Protein AF-A0A961A8C1-F1 (afdb_monomer)

Radius of gyration: 10.9 Å; Cα contacts (8 Å, |Δi|>4): 63; chains: 1; bounding box: 34×21×26 Å

Nearest PDB structures (foldseek):
  1brw-assembly1_B  TM=1.004E+00  e=3.172E-06  Geobacillus stearothermophilus
  7m7k-assembly1_B-2  TM=9.941E-01  e=8.090E-06  Parageobacillus thermoglucosidasius
  1azy-assembly1_A  TM=9.959E-01  e=6.649E-05  Escherichia coli K-12
  5ep8-assembly1_B  TM=9.865E-01  e=7.050E-05  Bacillus subtilis subsp. subtilis str. 168
  5ey3-assembly1_B  TM=9.978E-01  e=1.001E-04  Salmonella enterica subsp. enterica serovar Typhimurium str. LT2

Foldseek 3Di:
DDLVVVLVCLLVQHADALVRLLCQLLCVLVVNQDPVSVVSSVVSCVVRPHDPNSVVSNVVSVVPSDD

Secondary structure (DSSP, 8-state):
--HHHHHHHHHTTPPPPHHHHHHHHHHHHTT-S-HHHHHHHHHHHHHH---HHHHHHHHHHHHTT--

Solvent-accessible surface area (backbone atoms only — not comparable to full-atom values): 3863 Å² total; per-residue (Å²): 141,56,73,69,59,54,37,49,42,31,57,75,62,46,85,67,51,57,68,58,45,34,51,52,51,55,26,39,77,65,69,72,42,54,70,70,58,54,51,51,33,52,52,23,38,72,77,56,54,74,55,71,67,45,50,50,33,46,52,51,37,59,65,65,70,61,132

pLDDT: mean 93.94, std 6.17, range [58.31, 97.75]

Structure (mmCIF, N/CA/C/O backbone):
data_AF-A0A961A8C1-F1
#
_entry.id   AF-A0A961A8C1-F1
#
loop_
_atom_site.group_PDB
_atom_site.id
_atom_site.type_symbol
_atom_site.label_atom_id
_atom_site.label_alt_id
_atom_site.label_comp_id
_atom_site.label_asym_id
_atom_site.label_entity_id
_atom_site.label_seq_id
_atom_site.pdbx_PDB_ins_code
_atom_site.Cartn_x
_atom_site.Cartn_y
_atom_site.Cartn_z
_atom_site.occupancy
_atom_site.B_iso_or_equiv
_atom_site.auth_seq_id
_atom_site.auth_comp_id
_atom_site.auth_asym_id
_atom_site.auth_atom_id
_atom_site.pdbx_PDB_model_num
ATOM 1 N N . MET A 1 1 ? -2.372 -14.476 -5.634 1.00 69.81 1 MET A N 1
ATOM 2 C CA . MET A 1 1 ? -3.086 -13.224 -5.304 1.00 69.81 1 MET A CA 1
ATOM 3 C C . MET A 1 1 ? -3.359 -12.425 -6.573 1.00 69.81 1 MET A C 1
ATOM 5 O O . MET A 1 1 ? -2.663 -12.631 -7.559 1.00 69.81 1 MET A O 1
ATOM 9 N N . ASN A 1 2 ? -4.356 -11.536 -6.557 1.00 88.00 2 ASN A N 1
ATOM 10 C CA . ASN A 1 2 ? -4.615 -10.547 -7.611 1.00 88.00 2 ASN A CA 1
ATOM 11 C C . ASN A 1 2 ? -4.628 -9.151 -6.968 1.00 88.00 2 ASN A C 1
ATOM 13 O O . ASN A 1 2 ? -5.378 -8.931 -6.017 1.00 88.00 2 ASN A O 1
ATOM 17 N N . ALA A 1 3 ? -3.840 -8.209 -7.496 1.00 91.25 3 ALA A N 1
ATOM 18 C CA . ALA A 1 3 ? -3.742 -6.845 -6.970 1.00 91.25 3 ALA A CA 1
ATOM 19 C C . ALA A 1 3 ? -5.108 -6.141 -6.892 1.00 91.25 3 ALA A C 1
ATOM 21 O O . ALA A 1 3 ? -5.399 -5.460 -5.915 1.00 91.25 3 ALA A O 1
ATOM 22 N N . THR A 1 4 ? -6.001 -6.389 -7.855 1.00 93.75 4 THR A N 1
ATOM 23 C CA . THR A 1 4 ? -7.355 -5.807 -7.871 1.00 93.75 4 THR A CA 1
ATOM 24 C C . THR A 1 4 ? -8.176 -6.230 -6.650 1.00 93.75 4 THR A C 1
ATOM 26 O O . THR A 1 4 ? -8.919 -5.423 -6.096 1.00 93.75 4 THR A O 1
ATOM 29 N N . GLN A 1 5 ? -8.028 -7.481 -6.200 1.00 95.56 5 GLN A N 1
ATOM 30 C CA . GLN A 1 5 ? -8.730 -7.983 -5.016 1.00 95.56 5 GLN A CA 1
ATOM 31 C C . GLN A 1 5 ? -8.183 -7.351 -3.734 1.00 95.56 5 GLN A C 1
ATOM 33 O O . GLN A 1 5 ? -8.967 -6.995 -2.859 1.00 95.56 5 GLN A O 1
ATOM 38 N N . LEU A 1 6 ? -6.864 -7.151 -3.643 1.00 95.56 6 LEU A N 1
ATOM 39 C CA . LEU A 1 6 ? -6.235 -6.479 -2.501 1.00 95.56 6 LEU A CA 1
ATOM 40 C C . LEU A 1 6 ? -6.644 -5.003 -2.421 1.00 95.56 6 LEU A C 1
ATOM 42 O O . LEU A 1 6 ? -6.993 -4.509 -1.351 1.00 95.56 6 LEU A O 1
ATOM 46 N N . ILE A 1 7 ? -6.689 -4.316 -3.565 1.00 95.88 7 ILE A N 1
ATOM 47 C CA . ILE A 1 7 ? -7.161 -2.929 -3.652 1.00 95.88 7 ILE A CA 1
ATOM 48 C C . ILE A 1 7 ? -8.634 -2.837 -3.249 1.00 95.88 7 ILE A C 1
ATOM 50 O O . ILE A 1 7 ? -8.991 -1.960 -2.467 1.00 95.88 7 ILE A O 1
ATOM 54 N N . ALA A 1 8 ? -9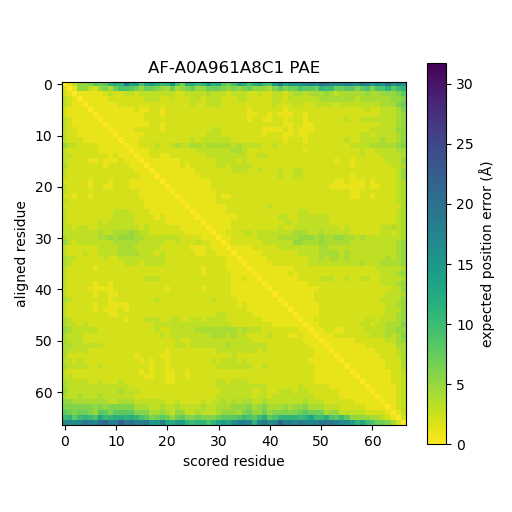.489 -3.744 -3.737 1.00 96.69 8 ALA A N 1
ATOM 55 C CA . ALA A 1 8 ? -10.899 -3.786 -3.352 1.00 96.69 8 ALA A CA 1
ATOM 56 C C . ALA A 1 8 ? -11.061 -4.018 -1.843 1.00 96.69 8 ALA A C 1
ATOM 58 O O . ALA A 1 8 ? -11.757 -3.253 -1.183 1.00 96.69 8 ALA A O 1
ATOM 59 N N . LYS A 1 9 ? -10.336 -4.993 -1.284 1.00 96.69 9 LYS A N 1
ATOM 60 C CA . LYS A 1 9 ? -10.319 -5.282 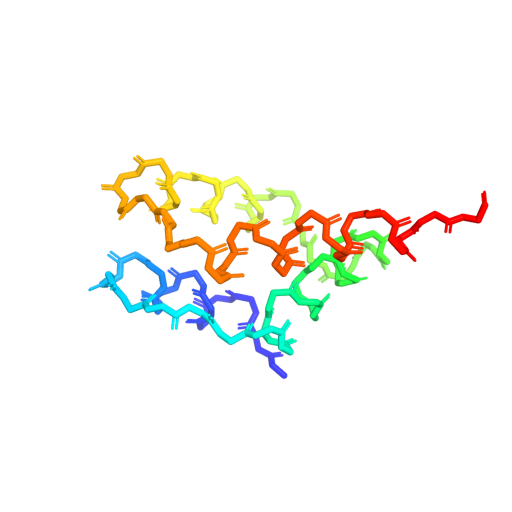0.155 1.00 96.69 9 LYS A CA 1
ATOM 61 C C . LYS A 1 9 ? -9.950 -4.041 0.969 1.00 96.69 9 LYS A C 1
ATOM 63 O O . LYS A 1 9 ? -10.667 -3.689 1.906 1.00 96.69 9 LYS A O 1
ATOM 68 N N . LYS A 1 10 ? -8.892 -3.326 0.567 1.00 96.06 10 LYS A N 1
ATOM 69 C CA . LYS A 1 10 ? -8.466 -2.111 1.265 1.00 96.06 10 LYS A CA 1
ATOM 70 C C . LYS A 1 10 ? -9.455 -0.959 1.102 1.00 96.06 10 LYS A C 1
ATOM 72 O O . LYS A 1 10 ? -9.769 -0.290 2.081 1.00 96.06 10 LYS A O 1
ATOM 77 N N . ARG A 1 11 ? -9.993 -0.752 -0.103 1.00 96.50 11 ARG A N 1
ATOM 78 C CA . ARG A 1 11 ? -11.029 0.253 -0.409 1.00 96.50 11 ARG A CA 1
ATOM 79 C C . ARG A 1 11 ? -12.283 0.054 0.443 1.00 96.50 11 ARG A C 1
ATOM 81 O O . ARG A 1 11 ? -12.875 1.034 0.908 1.00 96.50 11 ARG A O 1
ATOM 88 N N . ASP A 1 12 ? -12.660 -1.197 0.669 1.00 96.69 12 ASP A N 1
ATOM 89 C CA . ASP A 1 12 ? -13.830 -1.573 1.461 1.00 96.69 12 ASP A CA 1
ATOM 90 C C . ASP A 1 12 ? -13.557 -1.463 2.981 1.00 96.69 12 ASP A C 1
ATOM 92 O O . ASP A 1 12 ? -14.471 -1.596 3.790 1.00 96.69 12 ASP A O 1
ATOM 96 N N . GLY A 1 13 ? -12.326 -1.106 3.376 1.00 94.69 13 GLY A N 1
ATOM 97 C CA . GLY A 1 13 ? -11.939 -0.811 4.758 1.00 94.69 13 GLY A CA 1
ATOM 98 C C . GLY A 1 13 ? -11.419 -2.018 5.537 1.00 94.69 13 GLY A C 1
ATOM 99 O O . GLY A 1 13 ? -11.254 -1.932 6.751 1.00 94.69 13 GLY A O 1
ATOM 100 N N . HIS A 1 14 ? -11.154 -3.138 4.865 1.00 97.06 14 HIS A N 1
ATOM 101 C CA . HIS A 1 14 ? -10.581 -4.316 5.503 1.00 97.06 14 HIS A CA 1
ATOM 102 C C . HIS A 1 14 ? -9.056 -4.217 5.582 1.00 97.06 14 HIS A C 1
ATOM 104 O O . HIS A 1 14 ? -8.401 -3.733 4.655 1.00 97.06 14 HIS A O 1
ATOM 110 N N . ALA A 1 15 ? -8.498 -4.711 6.688 1.00 96.06 15 ALA A N 1
ATOM 111 C CA . ALA A 1 15 ? -7.057 -4.805 6.869 1.00 96.06 15 ALA A CA 1
ATOM 112 C C . ALA A 1 15 ? -6.459 -5.867 5.936 1.00 96.06 15 ALA A C 1
ATOM 114 O O . ALA A 1 15 ? -7.03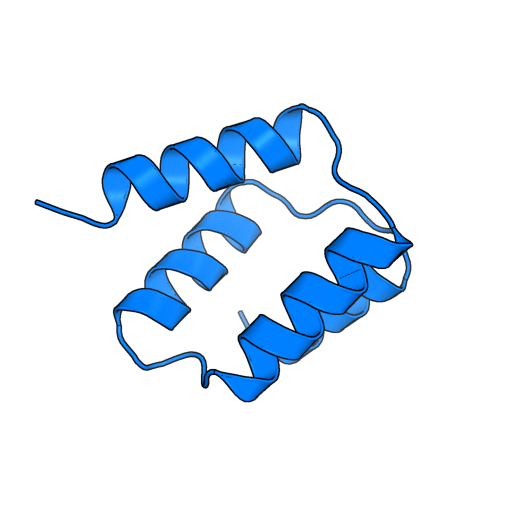4 -6.949 5.750 1.00 96.06 15 ALA A O 1
ATOM 115 N N . LEU A 1 16 ? -5.308 -5.549 5.353 1.00 96.56 16 LEU A N 1
ATOM 116 C CA . LEU A 1 16 ? -4.485 -6.504 4.624 1.00 96.56 16 LEU A CA 1
ATOM 117 C C . LEU A 1 16 ? -3.602 -7.297 5.590 1.00 96.56 16 LEU A C 1
ATOM 119 O O . LEU A 1 16 ? -3.215 -6.797 6.644 1.00 96.56 16 LEU A O 1
ATOM 123 N N . THR A 1 17 ? -3.295 -8.540 5.236 1.00 96.69 17 THR A N 1
ATOM 124 C CA . THR A 1 17 ? -2.329 -9.354 5.981 1.00 96.69 17 THR A CA 1
ATOM 125 C C . THR A 1 17 ? -0.897 -9.031 5.558 1.00 96.69 17 THR A C 1
ATOM 127 O O . THR A 1 17 ? -0.665 -8.497 4.470 1.00 96.69 17 THR A O 1
ATOM 130 N N . ASP A 1 18 ? 0.075 -9.408 6.388 1.00 95.50 18 ASP A N 1
ATOM 131 C CA . ASP A 1 18 ? 1.502 -9.251 6.087 1.00 95.50 18 ASP A CA 1
ATOM 132 C C . ASP A 1 18 ? 1.874 -9.874 4.730 1.00 95.50 18 ASP A C 1
ATOM 134 O O . ASP A 1 18 ? 2.518 -9.219 3.911 1.00 95.50 18 ASP A O 1
ATOM 138 N N . ASP A 1 19 ? 1.391 -11.089 4.447 1.00 95.81 19 ASP A N 1
ATOM 139 C CA . ASP A 1 19 ? 1.629 -11.792 3.177 1.00 95.81 19 ASP A CA 1
ATOM 140 C C . ASP A 1 19 ? 0.994 -11.074 1.974 1.00 95.81 19 ASP A C 1
ATOM 142 O O . ASP A 1 19 ? 1.553 -11.059 0.875 1.00 95.81 19 ASP A O 1
ATOM 146 N N . GLU A 1 20 ? -0.186 -10.472 2.159 1.00 96.44 20 GLU A N 1
ATOM 147 C CA . GLU A 1 20 ? -0.867 -9.709 1.110 1.00 96.44 20 GLU A CA 1
ATOM 148 C C . GLU A 1 20 ? -0.097 -8.433 0.760 1.00 96.44 20 GLU A C 1
ATOM 150 O O . GLU A 1 20 ? 0.044 -8.103 -0.420 1.00 96.44 20 GLU A O 1
ATOM 155 N N . ILE A 1 21 ? 0.422 -7.738 1.775 1.00 96.00 21 ILE A N 1
ATOM 156 C CA . ILE A 1 21 ? 1.239 -6.535 1.602 1.00 96.00 21 ILE A CA 1
ATOM 157 C C . ILE A 1 21 ? 2.580 -6.894 0.958 1.00 96.00 21 ILE A C 1
ATOM 159 O O . ILE A 1 21 ? 2.964 -6.254 -0.021 1.00 96.00 21 ILE A O 1
ATOM 163 N N . ALA A 1 22 ? 3.256 -7.936 1.446 1.00 95.12 22 ALA A N 1
ATOM 164 C CA . ALA A 1 22 ? 4.525 -8.399 0.889 1.00 95.12 22 ALA A CA 1
ATOM 165 C C . ALA A 1 22 ? 4.384 -8.752 -0.595 1.00 95.12 22 ALA A C 1
ATOM 167 O O . ALA A 1 22 ? 5.122 -8.234 -1.431 1.00 95.12 22 ALA A O 1
ATOM 168 N N . TRP A 1 23 ? 3.359 -9.531 -0.949 1.00 95.75 23 TRP A N 1
ATOM 169 C CA . TRP A 1 23 ? 3.095 -9.891 -2.340 1.00 95.75 23 TRP A CA 1
ATOM 170 C C . TRP A 1 23 ? 2.814 -8.678 -3.231 1.00 95.75 23 TRP A C 1
ATOM 172 O O . TRP A 1 23 ? 3.221 -8.670 -4.393 1.00 95.75 23 TRP A O 1
ATOM 182 N N . LEU A 1 24 ? 2.116 -7.658 -2.717 1.00 95.06 24 LEU A N 1
ATOM 183 C CA . LEU A 1 24 ? 1.829 -6.438 -3.473 1.00 95.06 24 LEU A CA 1
ATOM 184 C C . LEU A 1 24 ? 3.118 -5.658 -3.769 1.00 95.06 24 LEU A C 1
ATOM 186 O O . LEU A 1 24 ? 3.329 -5.243 -4.907 1.00 95.06 24 LEU A O 1
ATOM 190 N N . ILE A 1 25 ? 3.991 -5.502 -2.769 1.00 94.69 25 ILE A N 1
ATOM 191 C CA . ILE A 1 25 ? 5.261 -4.778 -2.904 1.00 94.69 25 ILE A CA 1
ATOM 192 C C . ILE A 1 25 ? 6.251 -5.544 -3.783 1.00 94.69 25 ILE A C 1
ATOM 194 O O . ILE A 1 25 ? 6.793 -4.971 -4.723 1.00 94.69 25 ILE A O 1
ATOM 198 N N . GLU A 1 26 ? 6.430 -6.846 -3.561 1.00 93.94 26 GLU A N 1
ATOM 199 C CA . GLU A 1 26 ? 7.244 -7.704 -4.434 1.00 93.94 26 GLU A CA 1
ATOM 200 C C . GLU A 1 26 ? 6.695 -7.757 -5.864 1.00 93.94 26 GLU A C 1
ATOM 202 O O . GLU A 1 26 ? 7.440 -7.881 -6.835 1.00 93.94 26 GLU A O 1
ATOM 207 N N . GLY A 1 27 ? 5.372 -7.709 -6.012 1.00 93.81 27 GLY A N 1
ATOM 208 C CA . GLY A 1 27 ? 4.708 -7.634 -7.304 1.00 93.81 27 GLY A CA 1
ATOM 209 C C . GLY A 1 27 ? 5.021 -6.331 -8.031 1.00 93.81 27 GLY A C 1
ATOM 210 O O . GLY A 1 27 ? 5.286 -6.365 -9.230 1.00 93.81 27 GLY A O 1
ATOM 211 N N . TYR A 1 28 ? 5.024 -5.209 -7.314 1.00 93.94 28 TYR A N 1
ATOM 212 C CA . TYR A 1 28 ? 5.348 -3.898 -7.869 1.00 93.94 28 TYR A CA 1
ATOM 213 C C . TYR A 1 28 ? 6.825 -3.782 -8.257 1.00 93.94 28 TYR A C 1
ATOM 215 O O . TYR A 1 28 ? 7.129 -3.397 -9.377 1.00 93.94 28 TYR A O 1
ATOM 223 N N . VAL A 1 29 ? 7.740 -4.202 -7.380 1.00 93.25 29 VAL A N 1
ATOM 224 C CA . VAL A 1 29 ? 9.190 -4.149 -7.646 1.00 93.25 29 VAL A CA 1
ATOM 225 C C . VAL A 1 29 ? 9.607 -5.082 -8.787 1.00 93.25 29 VAL A C 1
ATOM 227 O O . VAL A 1 29 ? 10.556 -4.790 -9.505 1.00 93.25 29 VAL A O 1
ATOM 230 N N . ALA A 1 30 ? 8.889 -6.188 -8.988 1.00 93.50 30 ALA A N 1
ATOM 231 C CA . ALA A 1 30 ? 9.127 -7.115 -10.093 1.00 93.50 30 ALA A CA 1
ATOM 232 C C . ALA A 1 30 ? 8.370 -6.755 -11.391 1.00 93.50 30 ALA A C 1
ATOM 234 O O . ALA A 1 30 ? 8.1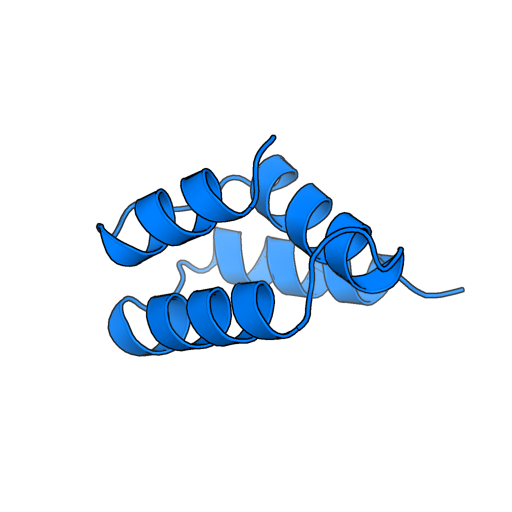90 -7.639 -12.231 1.00 93.50 30 ALA A O 1
ATOM 235 N N . ASP A 1 31 ? 7.849 -5.528 -11.528 1.00 92.56 31 ASP A N 1
ATOM 236 C CA . ASP A 1 31 ? 7.060 -5.048 -12.680 1.00 92.56 31 ASP A CA 1
ATOM 237 C C . ASP A 1 31 ? 5.814 -5.905 -13.016 1.00 92.56 31 ASP A C 1
ATOM 239 O O . ASP A 1 31 ? 5.252 -5.843 -14.112 1.00 92.56 31 ASP A O 1
ATOM 243 N N . ARG A 1 32 ? 5.336 -6.727 -12.070 1.00 93.69 32 ARG A N 1
ATOM 244 C CA . ARG A 1 32 ? 4.131 -7.568 -12.232 1.00 93.69 32 ARG A CA 1
ATOM 245 C C . ARG A 1 32 ? 2.850 -6.823 -11.879 1.00 93.69 32 ARG A C 1
ATOM 247 O O . ARG A 1 32 ? 1.782 -7.187 -12.372 1.00 93.69 32 ARG A O 1
ATOM 254 N N . VAL A 1 33 ? 2.941 -5.828 -11.000 1.00 93.25 33 VAL A N 1
ATOM 255 C CA . VAL A 1 33 ? 1.832 -4.945 -10.624 1.00 93.25 33 VAL A CA 1
ATOM 256 C C . VAL A 1 33 ? 2.055 -3.601 -11.313 1.00 93.25 33 VAL A C 1
ATOM 258 O O . VAL A 1 33 ? 3.000 -2.906 -10.960 1.00 93.25 33 VAL A O 1
ATOM 261 N N . PRO A 1 34 ? 1.206 -3.210 -12.274 1.00 94.69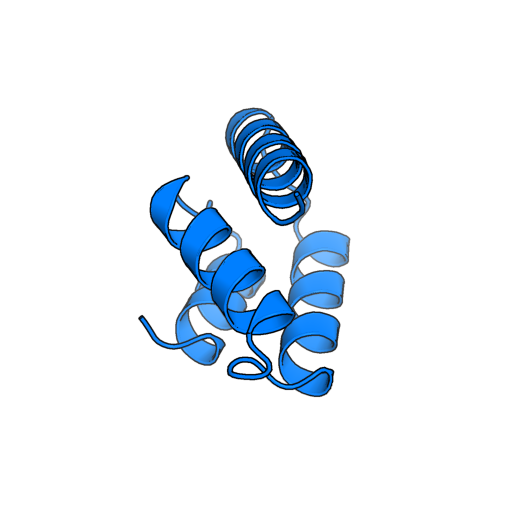 34 PRO A N 1
ATOM 262 C CA . PRO A 1 34 ? 1.352 -1.933 -12.963 1.00 94.69 34 PRO A CA 1
ATOM 263 C C . PRO A 1 34 ? 1.141 -0.718 -12.050 1.00 94.69 34 PRO A C 1
ATOM 265 O O . PRO A 1 34 ? 0.303 -0.745 -11.142 1.00 94.69 34 PRO A O 1
ATOM 268 N N . ASP A 1 35 ? 1.782 0.399 -12.391 1.00 93.94 35 ASP A N 1
ATOM 269 C CA . ASP A 1 35 ? 1.734 1.668 -11.647 1.00 93.94 35 ASP A CA 1
ATOM 270 C C . ASP A 1 35 ? 0.311 2.172 -11.372 1.00 93.94 35 ASP A C 1
ATOM 272 O O . ASP A 1 35 ? 0.028 2.731 -10.310 1.00 93.94 35 ASP A O 1
ATOM 276 N N . TYR A 1 36 ? -0.623 1.954 -12.303 1.0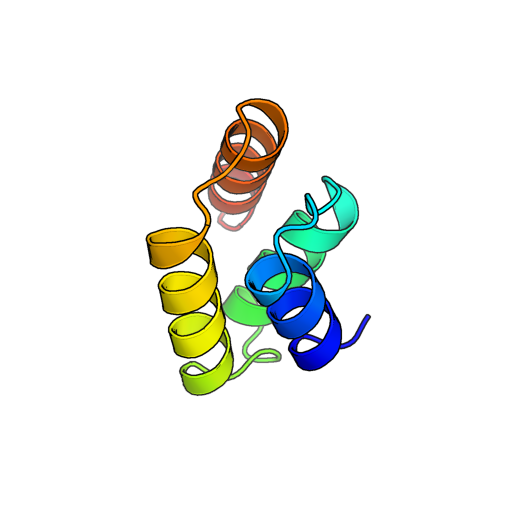0 95.44 36 TYR A N 1
ATOM 277 C CA . TYR A 1 36 ? -2.016 2.374 -12.131 1.00 95.44 36 TYR A CA 1
ATOM 278 C C . TYR A 1 36 ? -2.731 1.594 -11.016 1.00 95.44 36 TYR A C 1
ATOM 280 O O . TYR A 1 36 ? -3.594 2.149 -10.334 1.00 95.44 36 TYR A O 1
ATOM 288 N N . GLN A 1 37 ? -2.363 0.329 -10.786 1.00 95.50 37 GLN A N 1
ATOM 289 C CA . GLN A 1 37 ? -2.896 -0.461 -9.674 1.00 95.50 37 GLN A CA 1
ATOM 290 C C . GLN A 1 37 ? -2.291 0.001 -8.350 1.00 95.50 37 GLN A C 1
ATOM 292 O O . GLN A 1 37 ? -3.024 0.161 -7.375 1.00 95.50 37 GLN A O 1
ATOM 297 N N . MET A 1 38 ? -0.992 0.312 -8.320 1.00 95.12 38 MET A N 1
ATOM 298 C CA . MET A 1 38 ? -0.368 0.882 -7.121 1.00 95.12 38 MET A CA 1
ATOM 299 C C . MET A 1 38 ? -0.885 2.278 -6.786 1.00 95.12 38 MET A C 1
ATOM 301 O O . MET A 1 38 ? -1.100 2.587 -5.616 1.00 95.12 38 MET A O 1
ATOM 305 N N . SER A 1 39 ? -1.188 3.095 -7.791 1.00 96.38 39 SER A N 1
ATOM 306 C CA . SER A 1 39 ? -1.836 4.395 -7.594 1.00 96.38 39 SER A CA 1
ATOM 307 C C . SER A 1 39 ? -3.237 4.237 -6.990 1.00 96.38 39 SER A C 1
ATOM 309 O O . SER A 1 39 ? -3.609 4.959 -6.064 1.00 96.38 39 SER A O 1
ATOM 311 N N . ALA A 1 40 ? -4.008 3.248 -7.458 1.00 96.25 40 ALA A N 1
ATOM 312 C CA . ALA A 1 40 ? -5.314 2.927 -6.887 1.00 96.25 40 ALA A CA 1
ATOM 313 C C . ALA A 1 40 ? -5.208 2.400 -5.443 1.00 96.25 40 ALA A C 1
ATOM 315 O O . ALA A 1 40 ? -6.020 2.772 -4.593 1.00 96.25 40 ALA A O 1
ATOM 316 N N . PHE A 1 41 ? -4.192 1.585 -5.143 1.00 96.38 41 PHE A N 1
ATOM 317 C CA . PHE A 1 41 ? -3.890 1.147 -3.780 1.00 96.38 41 PHE A CA 1
ATOM 318 C C . PHE A 1 41 ? -3.546 2.328 -2.865 1.00 96.38 41 PHE A C 1
ATOM 320 O O . PHE A 1 41 ? -4.126 2.451 -1.787 1.00 96.38 41 PHE A O 1
ATOM 327 N N . ALA A 1 42 ? -2.669 3.231 -3.310 1.00 96.62 42 ALA A N 1
ATOM 328 C CA . ALA A 1 42 ? -2.286 4.419 -2.552 1.00 96.62 42 ALA A CA 1
ATOM 329 C C . ALA A 1 42 ? -3.500 5.304 -2.229 1.00 96.62 42 ALA A C 1
ATOM 331 O O . ALA A 1 42 ? -3.642 5.766 -1.099 1.00 96.62 42 ALA A O 1
ATOM 332 N N . MET A 1 43 ? -4.425 5.477 -3.180 1.00 97.75 43 MET A N 1
ATOM 333 C CA . MET A 1 43 ? -5.678 6.200 -2.938 1.00 97.75 43 MET A CA 1
ATOM 334 C C . MET A 1 43 ? -6.589 5.477 -1.931 1.00 97.75 43 MET A C 1
ATOM 336 O O . MET A 1 43 ? -7.174 6.114 -1.055 1.00 97.75 43 MET A O 1
ATOM 340 N N . ALA A 1 44 ? -6.699 4.146 -2.009 1.00 96.88 44 ALA A N 1
ATOM 341 C CA . ALA A 1 44 ? -7.469 3.365 -1.040 1.00 96.88 44 ALA A CA 1
ATOM 342 C C . ALA A 1 44 ? -6.892 3.488 0.382 1.00 96.88 44 ALA A C 1
ATOM 344 O O . ALA A 1 44 ? -7.645 3.687 1.335 1.00 96.88 44 ALA A O 1
ATOM 345 N N . VAL A 1 45 ? -5.563 3.437 0.516 1.00 96.94 45 VAL A N 1
ATOM 346 C CA . VAL A 1 45 ? -4.845 3.674 1.777 1.00 96.94 45 VAL A CA 1
ATOM 347 C C . VAL A 1 45 ? -5.057 5.099 2.278 1.00 96.94 45 VAL A C 1
ATOM 349 O O . VAL A 1 45 ? -5.339 5.282 3.456 1.00 96.94 45 VAL A O 1
ATOM 352 N N . TYR A 1 46 ? -4.989 6.106 1.406 1.00 96.69 46 TYR A N 1
ATOM 353 C CA . TYR A 1 46 ? -5.224 7.500 1.786 1.00 96.69 46 TYR A CA 1
ATOM 354 C C . TYR A 1 46 ? -6.619 7.709 2.396 1.00 96.69 46 TYR A C 1
ATOM 356 O O . TYR A 1 46 ? -6.761 8.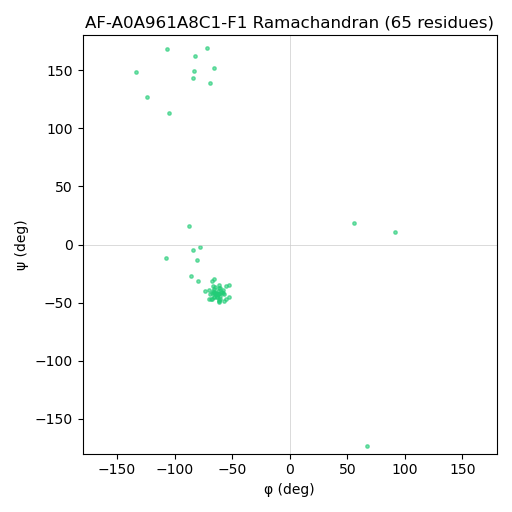392 3.407 1.00 96.69 46 TYR A O 1
ATOM 364 N N . LEU A 1 47 ? -7.651 7.085 1.817 1.00 96.38 47 LEU A N 1
ATOM 365 C CA . LEU A 1 47 ? -9.036 7.226 2.277 1.00 96.38 47 LEU A CA 1
ATOM 366 C C . LEU A 1 47 ? -9.379 6.368 3.503 1.00 96.38 47 LEU A C 1
ATOM 368 O O . LEU A 1 47 ? -10.259 6.741 4.278 1.00 96.38 47 LEU A O 1
ATOM 372 N N . ARG A 1 48 ? -8.754 5.194 3.659 1.00 97.25 48 ARG A N 1
ATOM 373 C CA . ARG A 1 48 ? -9.093 4.221 4.718 1.00 97.25 48 ARG A CA 1
ATOM 374 C C . ARG A 1 48 ? -8.066 4.126 5.841 1.00 97.25 48 ARG A C 1
ATOM 376 O O . ARG A 1 48 ? -8.367 3.527 6.869 1.00 97.25 48 ARG A O 1
ATOM 383 N N . GLY A 1 49 ? -6.890 4.715 5.666 1.00 95.75 49 GLY A N 1
ATOM 384 C CA . GLY A 1 49 ? -5.758 4.562 6.573 1.00 95.75 49 GLY A CA 1
ATOM 385 C C . GLY A 1 49 ? -5.189 3.142 6.572 1.00 95.75 49 GLY A C 1
ATOM 386 O O . GLY A 1 49 ? -5.594 2.278 5.793 1.00 95.75 49 GLY A O 1
ATOM 387 N N . MET A 1 50 ? -4.239 2.891 7.468 1.00 96.31 50 MET A N 1
ATOM 388 C CA . MET A 1 50 ? -3.655 1.575 7.738 1.00 96.31 50 MET A CA 1
ATOM 389 C C . MET A 1 50 ? -3.600 1.352 9.245 1.00 96.31 50 MET A C 1
ATOM 391 O O . MET A 1 50 ? -3.459 2.311 10.006 1.00 96.31 50 MET A O 1
ATOM 395 N N . THR A 1 51 ? -3.721 0.101 9.680 1.00 96.81 51 THR A N 1
ATOM 396 C CA . THR A 1 51 ? -3.416 -0.260 11.065 1.00 96.81 51 THR A CA 1
ATOM 397 C C . THR A 1 51 ? -1.906 -0.204 11.306 1.00 96.81 51 THR A C 1
ATOM 399 O O . THR A 1 51 ? -1.098 -0.086 10.374 1.00 96.81 51 THR A O 1
ATOM 402 N N . ASN A 1 52 ? -1.504 -0.290 12.574 1.00 96.56 52 ASN A N 1
ATOM 403 C CA . ASN A 1 52 ? -0.088 -0.335 12.930 1.00 96.56 52 ASN A CA 1
ATOM 404 C C . ASN A 1 52 ? 0.588 -1.580 12.344 1.00 96.56 52 ASN A C 1
ATOM 406 O O . ASN A 1 52 ? 1.694 -1.481 11.823 1.00 96.56 52 ASN A O 1
ATOM 410 N N . GLU A 1 53 ? -0.092 -2.726 12.374 1.00 96.19 53 GLU A N 1
ATOM 411 C CA . GLU A 1 53 ? 0.387 -3.989 11.810 1.00 96.19 53 GLU A CA 1
ATOM 412 C C . GLU A 1 53 ? 0.613 -3.857 10.302 1.00 96.19 53 GLU A C 1
ATOM 414 O O . GLU A 1 53 ? 1.708 -4.137 9.820 1.00 96.19 53 GLU A O 1
ATOM 419 N N . GLU A 1 54 ? -0.366 -3.314 9.570 1.00 96.88 54 GLU A N 1
ATOM 420 C CA . GLU A 1 54 ? -0.236 -3.075 8.129 1.00 96.88 54 GLU A CA 1
ATOM 421 C C . GLU A 1 54 ? 0.932 -2.122 7.814 1.00 96.88 54 GLU A C 1
ATOM 423 O O . GLU A 1 54 ? 1.682 -2.329 6.860 1.00 96.88 54 GLU A O 1
ATOM 428 N N . THR A 1 55 ? 1.112 -1.074 8.622 1.00 96.12 55 THR A N 1
ATOM 429 C CA . THR A 1 55 ? 2.194 -0.090 8.443 1.00 96.12 55 THR A CA 1
ATOM 430 C C . THR A 1 55 ? 3.570 -0.717 8.677 1.00 96.12 55 THR A C 1
ATOM 432 O O . THR A 1 55 ? 4.520 -0.456 7.931 1.00 96.12 55 THR A O 1
ATOM 435 N N . VAL A 1 56 ? 3.686 -1.582 9.689 1.00 96.94 56 VAL A N 1
ATOM 436 C CA . VAL A 1 56 ? 4.906 -2.349 9.971 1.00 96.94 56 VAL A CA 1
ATOM 437 C C . VAL A 1 56 ? 5.197 -3.332 8.839 1.00 96.94 56 VAL A C 1
ATOM 439 O O . VAL A 1 56 ? 6.337 -3.396 8.376 1.00 96.94 56 VAL A O 1
ATOM 442 N N . ALA A 1 57 ? 4.186 -4.057 8.359 1.00 96.38 57 ALA A N 1
ATOM 443 C CA . ALA A 1 57 ? 4.320 -4.995 7.248 1.00 96.38 57 ALA A CA 1
ATOM 444 C C . ALA A 1 57 ? 4.759 -4.295 5.955 1.00 96.38 57 ALA A C 1
ATOM 446 O O . ALA A 1 57 ? 5.672 -4.770 5.275 1.00 96.38 57 ALA A O 1
ATOM 447 N N . LEU A 1 58 ? 4.181 -3.129 5.649 1.00 96.00 58 LEU A N 1
ATOM 448 C CA . LEU A 1 58 ? 4.564 -2.309 4.499 1.00 96.00 58 LEU A CA 1
ATOM 449 C C . LEU A 1 58 ? 6.021 -1.859 4.599 1.00 96.00 58 LEU A C 1
ATOM 451 O O . LEU 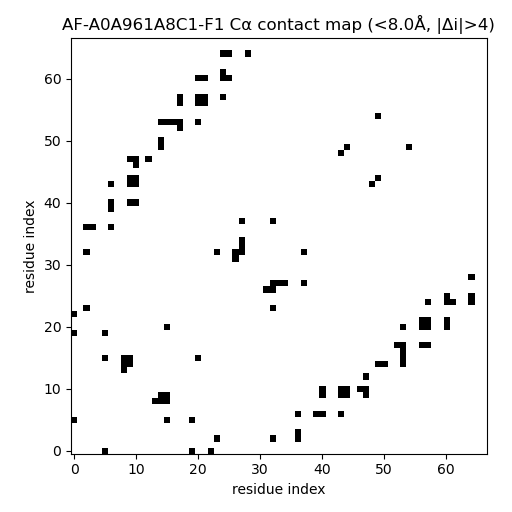A 1 58 ? 6.796 -2.049 3.664 1.00 96.00 58 LEU A O 1
ATOM 455 N N . THR A 1 59 ? 6.405 -1.321 5.757 1.00 96.00 59 THR A N 1
ATOM 456 C CA . THR A 1 59 ? 7.771 -0.847 6.013 1.00 96.00 59 THR A CA 1
ATOM 457 C C . THR A 1 59 ? 8.783 -1.983 5.884 1.00 96.00 59 THR A C 1
ATOM 459 O O . THR A 1 59 ? 9.817 -1.824 5.240 1.00 96.00 59 THR A O 1
ATOM 462 N N . ARG A 1 60 ? 8.476 -3.156 6.451 1.00 95.31 60 ARG A N 1
ATOM 463 C CA . ARG A 1 60 ? 9.326 -4.349 6.357 1.00 95.31 60 ARG A CA 1
ATOM 464 C C . ARG A 1 60 ? 9.449 -4.846 4.918 1.00 95.31 60 ARG A C 1
ATOM 466 O O . ARG A 1 60 ? 10.547 -5.187 4.492 1.00 95.31 60 ARG A O 1
ATOM 473 N N . SER A 1 61 ? 8.346 -4.868 4.175 1.00 94.44 61 SER A N 1
ATOM 474 C CA . SER A 1 61 ? 8.338 -5.300 2.773 1.00 94.44 61 SER A CA 1
ATOM 475 C C . SER A 1 61 ? 9.171 -4.361 1.902 1.00 94.44 61 SER A C 1
ATOM 477 O O . SER A 1 61 ? 9.973 -4.824 1.102 1.00 94.44 61 SER A O 1
ATOM 479 N N . MET A 1 62 ? 9.053 -3.045 2.109 1.00 92.12 62 MET A N 1
ATOM 480 C CA . MET A 1 62 ? 9.890 -2.051 1.432 1.00 92.12 62 MET A CA 1
ATOM 481 C C . MET A 1 62 ? 11.371 -2.207 1.797 1.00 92.12 62 MET A C 1
ATOM 483 O O . MET A 1 62 ? 12.211 -2.222 0.900 1.00 92.12 62 MET A O 1
ATOM 487 N N . LEU A 1 63 ? 11.694 -2.386 3.083 1.00 93.75 63 LEU A N 1
ATOM 488 C CA . LEU A 1 63 ? 13.068 -2.610 3.551 1.00 93.75 63 LEU A CA 1
ATOM 489 C C . LEU A 1 63 ? 13.713 -3.827 2.874 1.00 93.75 63 LEU A C 1
ATOM 491 O O . LEU A 1 63 ? 14.865 -3.761 2.465 1.00 93.75 63 LEU A O 1
ATOM 495 N N . ASN A 1 64 ? 12.957 -4.917 2.739 1.00 90.56 64 ASN A N 1
ATOM 496 C CA . ASN A 1 64 ? 13.437 -6.174 2.163 1.00 90.56 64 ASN A CA 1
ATOM 497 C C . ASN A 1 64 ? 13.381 -6.219 0.627 1.00 90.56 64 ASN A C 1
ATOM 499 O O . ASN A 1 64 ? 13.799 -7.210 0.037 1.00 90.56 64 ASN A O 1
ATOM 503 N N . SER A 1 65 ? 12.827 -5.193 -0.024 1.00 85.38 65 SER A N 1
ATOM 504 C CA . SER A 1 65 ? 12.632 -5.187 -1.479 1.00 85.38 65 SER A CA 1
ATOM 505 C C . SER A 1 65 ? 13.882 -4.816 -2.282 1.00 85.3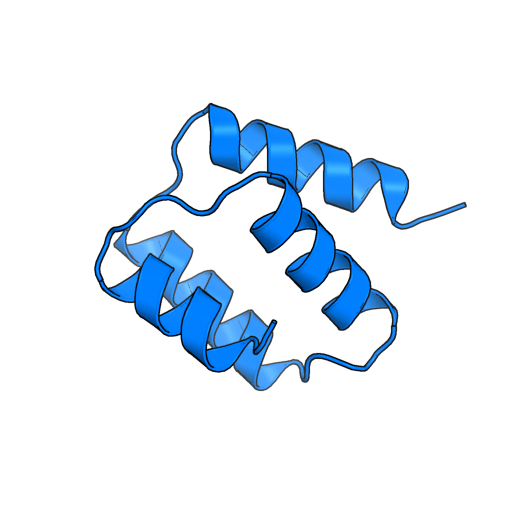8 65 SER A C 1
ATOM 507 O O . SER A 1 65 ? 13.913 -5.016 -3.494 1.00 85.38 65 SER A O 1
ATOM 509 N N . GLY A 1 66 ? 14.906 -4.282 -1.613 1.00 76.25 66 GLY A N 1
ATOM 510 C CA . GLY A 1 66 ? 16.213 -3.991 -2.195 1.00 76.25 66 GLY A CA 1
ATOM 511 C C . GLY A 1 66 ? 17.296 -4.970 -1.734 1.00 76.25 66 GLY A C 1
ATOM 512 O O . GLY A 1 66 ? 17.104 -5.734 -0.789 1.00 76.25 66 GLY A O 1
ATOM 513 N N . THR A 1 67 ? 18.447 -4.911 -2.401 1.00 58.31 67 THR A N 1
ATOM 514 C CA . THR A 1 67 ? 19.722 -5.516 -1.973 1.00 58.31 67 THR A CA 1
ATOM 515 C C . THR A 1 67 ? 20.692 -4.450 -1.507 1.00 58.31 67 THR A C 1
ATOM 517 O O . THR A 1 67 ? 20.781 -3.429 -2.229 1.00 58.31 67 THR A O 1
#

Sequence (67 aa):
MNATQLIAKKRDGHALTDDEIAWLIEGYVADRVPDYQMSAFAMAVYLRGMTNEETVALTRSMLNSGT

Mean predicted aligned error: 2.69 Å